Protein AF-A0A2S6HAM7-F1 (afdb_monomer_lite)

Radius of gyration: 13.48 Å; chains: 1; bounding box: 30×24×43 Å

Secondary structure (DSSP, 8-state):
-EEEE---HHHHHHHHHTT-S----GGGSEEEEETTEEEEEEE-TTT--EEEEEEEEETTEEEEEEEETTTTEEEEEEEEEHHHHHHTT-EEEE--

Organism: NCBI:txid384636

Sequence (96 aa):
MSYKLNLNKSKMYALMCAVNTDLPQLHKCDFSHHSFRYWMSYQHPVTGDYIHVTVTPVLGDTIICFRNESEGTDYLIKHFSIQYLMDHGMLREVSA

Foldseek 3Di:
DDKAFADDLVNLVVVVVVFDVQDDPSVQKDWDDDDRKTKIWHQRPPPRFIKIWIWGDDVQWIKIWIARPVVRDTDDIDIDGPVNCVVVVRMDDDDD

Structure (mmCIF, N/CA/C/O backbone):
data_AF-A0A2S6HAM7-F1
#
_entry.id   AF-A0A2S6HAM7-F1
#
loop_
_atom_site.group_PDB
_atom_site.id
_atom_site.type_symbol
_atom_site.label_atom_id
_atom_site.label_alt_id
_atom_site.label_comp_id
_atom_site.label_asym_id
_atom_site.label_entity_id
_atom_site.label_seq_id
_atom_site.pdbx_PDB_ins_code
_atom_site.Cartn_x
_atom_site.Cartn_y
_atom_site.Cartn_z
_atom_site.occupancy
_atom_site.B_iso_or_equiv
_atom_site.auth_seq_id
_atom_site.auth_comp_id
_atom_site.auth_asym_id
_atom_site.auth_atom_id
_atom_site.pdbx_PDB_model_num
ATOM 1 N N . MET A 1 1 ? -14.474 4.791 21.684 1.00 64.50 1 MET A N 1
ATOM 2 C CA . MET A 1 1 ? -13.714 3.648 21.139 1.00 64.50 1 MET A CA 1
ATOM 3 C C . MET A 1 1 ? -12.608 4.194 20.264 1.00 64.50 1 MET A C 1
ATOM 5 O O . MET A 1 1 ? -12.888 5.070 19.454 1.00 64.50 1 MET A O 1
ATOM 9 N N . SER A 1 2 ? -11.379 3.728 20.466 1.00 76.75 2 SER A N 1
ATOM 10 C CA . SER A 1 2 ? -10.216 4.143 19.679 1.00 76.75 2 SER A CA 1
ATOM 11 C C . SER A 1 2 ? -9.826 3.011 18.732 1.00 76.75 2 SER A C 1
ATOM 13 O O . SER A 1 2 ? -9.873 1.842 19.111 1.00 76.75 2 SER A O 1
ATOM 15 N N . TYR A 1 3 ? -9.443 3.347 17.502 1.00 82.62 3 TYR A N 1
ATOM 16 C CA . TYR A 1 3 ? -9.019 2.376 16.493 1.00 82.62 3 TYR A CA 1
ATOM 17 C C . TYR A 1 3 ? -7.569 2.626 16.096 1.00 82.62 3 TYR A C 1
ATOM 19 O O . TYR A 1 3 ? -7.132 3.770 15.979 1.00 82.62 3 TYR A O 1
ATOM 27 N N . LYS A 1 4 ? -6.829 1.544 15.851 1.00 88.06 4 LYS A N 1
ATOM 28 C CA . LYS A 1 4 ? -5.490 1.590 15.264 1.00 88.06 4 LYS A CA 1
ATOM 29 C C . LYS A 1 4 ? -5.494 0.862 13.925 1.00 88.06 4 LYS A C 1
ATOM 31 O O . LYS A 1 4 ? -6.078 -0.216 13.802 1.00 88.06 4 LYS A O 1
ATOM 36 N N . LEU A 1 5 ? -4.807 1.436 12.937 1.00 91.00 5 LEU A N 1
ATOM 37 C CA . LEU A 1 5 ? -4.555 0.764 11.667 1.00 91.00 5 LEU A CA 1
ATOM 38 C C . LEU A 1 5 ? -3.793 -0.543 11.930 1.00 91.00 5 LEU A C 1
ATOM 40 O O . LEU A 1 5 ? -2.833 -0.554 12.703 1.00 91.00 5 LEU A O 1
ATOM 44 N N . ASN A 1 6 ? -4.225 -1.628 11.298 1.00 91.31 6 ASN A N 1
ATOM 45 C CA . ASN A 1 6 ? -3.713 -2.984 11.469 1.00 91.31 6 ASN A CA 1
ATOM 46 C C . ASN A 1 6 ? -3.454 -3.612 10.095 1.00 91.31 6 ASN A C 1
ATOM 48 O O . ASN A 1 6 ? -4.244 -4.430 9.602 1.00 91.31 6 ASN A O 1
ATOM 52 N N . LEU A 1 7 ? -2.350 -3.205 9.466 1.00 94.56 7 LEU A N 1
ATOM 53 C CA . LEU A 1 7 ? -1.941 -3.743 8.174 1.00 94.56 7 LEU A CA 1
ATOM 54 C C . LEU A 1 7 ? -0.862 -4.807 8.345 1.00 94.56 7 LEU A C 1
ATOM 56 O O . LEU A 1 7 ? 0.095 -4.655 9.098 1.00 94.56 7 LEU A O 1
ATOM 60 N N . ASN A 1 8 ? -1.016 -5.877 7.579 1.00 94.81 8 ASN A N 1
ATOM 61 C CA . ASN A 1 8 ? 0.060 -6.791 7.236 1.00 94.81 8 ASN A CA 1
ATOM 62 C C . ASN A 1 8 ? 0.374 -6.626 5.741 1.00 94.81 8 ASN A C 1
ATOM 64 O O . ASN A 1 8 ? -0.305 -5.872 5.037 1.00 94.81 8 ASN A O 1
ATOM 68 N N . LYS A 1 9 ? 1.364 -7.372 5.247 1.00 97.00 9 LYS A N 1
ATOM 69 C CA . LYS A 1 9 ? 1.767 -7.363 3.836 1.00 97.00 9 LYS A CA 1
ATOM 70 C C . LYS A 1 9 ? 0.574 -7.516 2.876 1.00 97.00 9 LYS A C 1
ATOM 72 O O . LYS A 1 9 ? 0.424 -6.709 1.967 1.00 97.00 9 LYS A O 1
ATOM 77 N N . SER A 1 10 ? -0.314 -8.481 3.112 1.00 97.25 10 SER A N 1
ATOM 78 C CA . SER A 1 10 ? -1.474 -8.727 2.243 1.00 97.25 10 SER A CA 1
ATOM 79 C C . SER A 1 10 ? -2.509 -7.598 2.276 1.00 97.25 10 SER A C 1
ATOM 81 O O . SER A 1 10 ? -3.021 -7.213 1.231 1.00 97.25 10 SER A O 1
ATOM 83 N N . LYS A 1 11 ? -2.805 -7.032 3.453 1.00 96.50 11 LYS A N 1
ATOM 84 C CA . LYS A 1 11 ? -3.751 -5.909 3.593 1.00 96.50 11 LYS A CA 1
ATOM 85 C C . LYS A 1 11 ? -3.213 -4.629 2.958 1.00 96.50 11 LYS A C 1
ATOM 87 O O . LYS A 1 11 ? -3.957 -3.936 2.277 1.00 96.50 11 LYS A O 1
ATOM 92 N N . MET A 1 12 ? -1.924 -4.343 3.147 1.00 96.56 12 MET A N 1
ATOM 93 C CA . MET A 1 12 ? -1.244 -3.225 2.487 1.00 96.56 12 MET A CA 1
ATOM 94 C C . MET A 1 12 ? -1.331 -3.362 0.963 1.00 96.56 12 MET A C 1
ATOM 96 O O . MET A 1 12 ? -1.707 -2.421 0.273 1.00 96.56 12 MET A O 1
ATOM 100 N N . TYR A 1 13 ? -1.063 -4.559 0.441 1.00 97.44 13 TYR A N 1
ATOM 101 C CA . TYR A 1 13 ? -1.164 -4.822 -0.991 1.00 97.44 13 TYR A CA 1
ATOM 102 C C . TYR A 1 13 ? -2.599 -4.708 -1.518 1.00 97.44 13 TYR A C 1
ATOM 104 O O . TYR A 1 13 ? -2.805 -4.163 -2.594 1.00 97.44 13 TYR A O 1
ATOM 112 N N . ALA A 1 14 ? -3.606 -5.132 -0.748 1.00 96.44 14 ALA A N 1
ATOM 113 C CA . ALA A 1 14 ? -5.007 -4.936 -1.119 1.00 96.44 14 ALA A CA 1
ATOM 114 C C . ALA A 1 14 ? -5.377 -3.444 -1.250 1.00 96.44 14 ALA A C 1
ATOM 116 O O . ALA A 1 14 ? -6.089 -3.077 -2.183 1.00 96.44 14 ALA A O 1
ATOM 117 N N . LEU A 1 15 ? -4.858 -2.575 -0.370 1.00 96.12 15 LEU A N 1
ATOM 118 C CA . LEU A 1 15 ? -5.018 -1.120 -0.510 1.00 96.12 15 LEU A CA 1
ATOM 119 C C . LEU A 1 15 ? -4.356 -0.601 -1.785 1.00 96.12 15 LEU A C 1
ATOM 121 O O . LEU A 1 15 ? -4.935 0.226 -2.482 1.00 96.12 15 LEU A O 1
ATOM 125 N N . MET A 1 16 ? -3.165 -1.102 -2.108 1.00 97.00 16 MET A N 1
ATOM 126 C CA . MET A 1 16 ? -2.479 -0.740 -3.345 1.00 97.00 16 MET A CA 1
ATOM 127 C C . MET A 1 16 ? -3.290 -1.167 -4.576 1.00 97.00 16 MET A C 1
ATOM 129 O O . MET A 1 16 ? -3.507 -0.342 -5.458 1.00 97.00 16 MET A O 1
ATOM 133 N N . CYS A 1 17 ? -3.794 -2.406 -4.616 1.00 96.31 17 CYS A N 1
ATOM 134 C CA . CYS A 1 17 ? -4.608 -2.920 -5.724 1.00 96.31 17 CYS A CA 1
ATOM 135 C C . CYS A 1 17 ? -5.908 -2.137 -5.930 1.00 96.31 17 CYS A C 1
ATOM 137 O O . CYS A 1 17 ? -6.379 -2.017 -7.057 1.00 96.31 17 CYS A O 1
ATOM 139 N N . ALA A 1 18 ? -6.493 -1.597 -4.858 1.00 95.50 18 ALA A N 1
ATOM 140 C CA . ALA A 1 18 ? -7.710 -0.797 -4.950 1.00 95.50 18 ALA A CA 1
ATOM 141 C C . ALA A 1 18 ? -7.498 0.549 -5.674 1.00 95.50 18 ALA A C 1
ATOM 143 O O . ALA A 1 18 ? -8.474 1.176 -6.081 1.00 95.50 18 ALA A O 1
ATOM 144 N N . VAL A 1 19 ? -6.248 1.003 -5.835 1.00 95.94 19 VAL A N 1
ATOM 145 C CA . VAL A 1 19 ? -5.926 2.307 -6.445 1.00 95.94 19 VAL A CA 1
ATOM 146 C C . VAL A 1 19 ? -4.957 2.230 -7.621 1.00 95.94 19 VAL A C 1
ATOM 148 O O . VAL A 1 19 ? -4.844 3.204 -8.362 1.00 95.94 19 VAL A O 1
ATOM 151 N N . ASN A 1 20 ? -4.259 1.109 -7.797 1.00 93.12 20 ASN A N 1
ATOM 152 C CA . ASN A 1 20 ? -3.288 0.896 -8.859 1.00 93.12 20 ASN A CA 1
ATOM 153 C C . ASN A 1 20 ? -3.378 -0.551 -9.375 1.00 93.12 20 ASN A C 1
ATOM 155 O O . ASN A 1 20 ? -3.269 -1.502 -8.600 1.00 93.12 20 ASN A O 1
ATOM 159 N N . THR A 1 21 ? -3.571 -0.712 -10.685 1.00 89.81 21 THR A N 1
ATOM 160 C CA . THR A 1 21 ? -3.639 -2.017 -11.362 1.00 89.81 21 THR A CA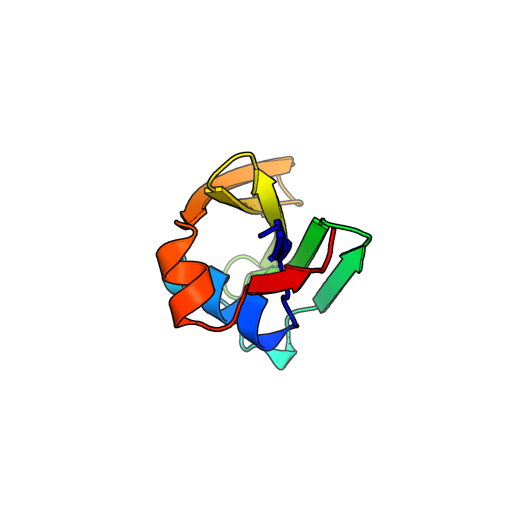 1
ATOM 161 C C . THR A 1 21 ? -2.267 -2.562 -11.754 1.00 89.81 21 THR A C 1
ATOM 163 O O . THR A 1 21 ? -2.127 -3.766 -11.959 1.00 89.81 21 THR A O 1
ATOM 166 N N . ASP A 1 22 ? -1.249 -1.705 -11.807 1.00 91.38 22 ASP A N 1
ATOM 167 C CA . ASP A 1 22 ? 0.065 -2.000 -12.380 1.00 91.38 22 ASP A CA 1
ATOM 168 C C . ASP A 1 22 ? 1.068 -2.355 -11.276 1.00 91.38 22 ASP A C 1
ATOM 170 O O . ASP A 1 22 ? 2.121 -1.742 -11.099 1.00 91.38 22 ASP A O 1
ATOM 174 N N . LEU A 1 23 ? 0.709 -3.361 -10.477 1.00 94.88 23 LEU A N 1
ATOM 175 C CA . LEU A 1 23 ? 1.508 -3.819 -9.344 1.00 94.88 23 LEU A CA 1
ATOM 176 C C . LEU A 1 23 ? 2.198 -5.149 -9.660 1.00 94.88 23 LEU A C 1
ATOM 178 O O . LEU A 1 23 ? 1.602 -6.030 -10.285 1.00 94.88 23 LEU A O 1
ATOM 182 N N . PRO A 1 24 ? 3.439 -5.366 -9.190 1.00 96.38 24 PRO A N 1
ATOM 183 C CA . PRO A 1 24 ? 4.059 -6.679 -9.276 1.00 96.38 24 PRO A CA 1
ATOM 184 C C . PRO A 1 24 ? 3.357 -7.660 -8.334 1.00 96.38 24 PRO A C 1
ATOM 186 O O . PRO A 1 24 ? 2.607 -7.273 -7.440 1.00 96.38 24 PRO A O 1
ATOM 189 N N . GLN A 1 25 ? 3.637 -8.952 -8.493 1.00 96.12 25 GLN A N 1
ATOM 190 C CA . GLN A 1 25 ? 3.121 -9.987 -7.595 1.00 96.12 25 GLN A CA 1
ATOM 191 C C . GLN A 1 25 ? 3.555 -9.735 -6.140 1.00 96.12 25 GLN A C 1
ATOM 193 O O . GLN A 1 25 ? 4.714 -9.413 -5.891 1.00 96.12 25 GLN A O 1
ATOM 198 N N . LEU A 1 26 ? 2.655 -9.977 -5.178 1.00 97.19 26 LEU A N 1
ATOM 199 C CA . LEU A 1 26 ? 2.841 -9.702 -3.742 1.00 97.19 26 LEU A CA 1
ATOM 200 C C . LEU A 1 26 ? 4.190 -10.156 -3.161 1.00 97.19 26 LEU A C 1
ATOM 202 O O . LEU A 1 26 ? 4.764 -9.487 -2.301 1.00 97.19 26 LEU A O 1
ATOM 206 N N . HIS A 1 27 ? 4.699 -11.317 -3.582 1.00 96.69 27 HIS A N 1
ATOM 207 C CA . HIS A 1 27 ? 5.953 -11.849 -3.046 1.00 96.69 27 HIS A CA 1
ATOM 208 C C . HIS A 1 27 ? 7.173 -10.993 -3.421 1.00 96.69 27 HIS A C 1
ATOM 210 O O . HIS A 1 27 ? 8.153 -11.030 -2.687 1.00 96.69 27 HIS A O 1
ATOM 216 N N . LYS A 1 28 ? 7.088 -10.201 -4.500 1.00 97.06 28 LYS A N 1
ATOM 217 C CA . LYS A 1 28 ? 8.123 -9.262 -4.962 1.00 97.06 28 LYS A CA 1
ATOM 218 C C . LYS A 1 28 ? 8.072 -7.899 -4.265 1.00 97.06 28 LYS A C 1
ATOM 220 O O . LYS A 1 28 ? 8.855 -7.020 -4.601 1.00 97.06 28 LYS A O 1
ATOM 225 N N . CYS A 1 29 ? 7.120 -7.698 -3.360 1.00 97.69 29 CYS A N 1
ATOM 226 C CA . CYS A 1 29 ? 6.998 -6.462 -2.600 1.00 97.69 29 CYS A CA 1
ATOM 227 C C . CYS A 1 29 ? 7.626 -6.626 -1.216 1.00 97.69 29 CYS A C 1
ATOM 229 O O . CYS A 1 29 ? 7.390 -7.634 -0.549 1.00 97.69 29 CYS A O 1
ATOM 231 N N . ASP A 1 30 ? 8.321 -5.609 -0.731 1.00 97.75 30 ASP A N 1
ATOM 232 C CA . ASP A 1 30 ? 8.925 -5.594 0.597 1.00 97.75 30 ASP A CA 1
ATOM 233 C C . ASP A 1 30 ? 8.065 -4.774 1.548 1.00 97.75 30 ASP A C 1
ATOM 235 O O . ASP A 1 30 ? 7.897 -3.571 1.381 1.00 97.75 30 ASP A O 1
ATOM 239 N N . PHE A 1 31 ? 7.477 -5.443 2.540 1.00 97.81 31 PHE A N 1
ATOM 240 C CA . PHE A 1 31 ? 6.595 -4.820 3.524 1.00 97.81 31 PHE A CA 1
ATOM 241 C C . PHE A 1 31 ? 7.349 -4.517 4.812 1.00 97.81 31 PHE A C 1
ATOM 243 O O . PHE A 1 31 ? 8.096 -5.354 5.320 1.00 97.81 31 PHE A O 1
ATOM 250 N N . SER A 1 32 ? 7.095 -3.348 5.387 1.00 96.50 32 SER A N 1
ATOM 251 C CA . SER A 1 32 ? 7.610 -2.961 6.695 1.00 96.50 32 SER A CA 1
ATOM 252 C C . SER A 1 32 ? 6.676 -1.960 7.368 1.00 96.50 32 SER A C 1
ATOM 254 O O . SER A 1 32 ? 5.810 -1.349 6.741 1.00 96.50 32 SER A O 1
ATOM 256 N N . HIS A 1 33 ? 6.799 -1.836 8.684 1.00 94.06 33 HIS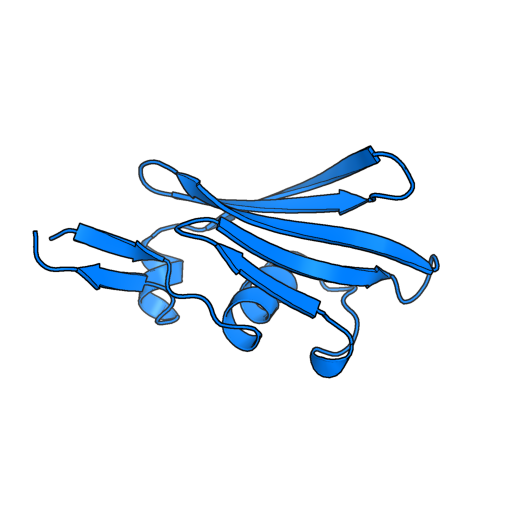 A N 1
ATOM 257 C CA . HIS A 1 33 ? 5.993 -0.903 9.460 1.00 94.06 33 HIS A CA 1
ATOM 258 C C . HIS A 1 33 ? 6.749 -0.461 10.708 1.00 94.06 33 HIS A C 1
ATOM 260 O O . HIS A 1 33 ? 7.553 -1.213 11.259 1.00 94.06 33 HIS A O 1
ATOM 266 N N . HIS A 1 34 ? 6.461 0.753 11.170 1.00 88.69 34 HIS A N 1
ATOM 267 C CA . HIS A 1 34 ? 6.968 1.270 12.434 1.00 88.69 34 HIS A CA 1
ATOM 268 C C . HIS A 1 34 ? 5.937 2.194 13.087 1.00 88.69 34 HIS A C 1
ATOM 270 O O . HIS A 1 34 ? 5.471 3.170 12.493 1.00 88.69 34 HIS A O 1
ATOM 276 N N . SER A 1 35 ? 5.589 1.885 14.338 1.00 84.31 35 SER A N 1
ATOM 277 C CA . SER A 1 35 ? 4.579 2.570 15.158 1.00 84.31 35 SER A CA 1
ATOM 278 C C . SER A 1 35 ? 3.184 2.651 14.519 1.00 84.31 35 SER A C 1
ATOM 280 O O . SER A 1 35 ? 2.318 1.825 14.820 1.00 84.31 35 SER A O 1
ATOM 282 N N . PHE A 1 36 ? 2.962 3.661 13.676 1.00 81.06 36 PHE A N 1
ATOM 283 C CA . PHE A 1 36 ? 1.690 3.978 13.014 1.00 81.06 36 PHE A CA 1
ATOM 284 C C . PHE A 1 36 ? 1.848 4.182 11.504 1.00 81.06 36 PHE A C 1
ATOM 286 O O . PHE A 1 36 ? 0.873 4.499 10.831 1.00 81.06 36 PHE A O 1
ATOM 293 N N . ARG A 1 37 ? 3.065 4.027 10.974 1.00 88.25 37 ARG A N 1
ATOM 294 C CA . ARG A 1 37 ? 3.363 4.161 9.550 1.00 88.25 37 ARG A CA 1
ATOM 295 C C . ARG A 1 37 ? 3.633 2.789 8.968 1.00 88.25 37 ARG A C 1
ATOM 297 O O . ARG A 1 37 ? 4.378 1.998 9.548 1.00 88.25 37 ARG A O 1
ATOM 304 N N . TYR A 1 38 ? 3.031 2.546 7.819 1.00 95.88 38 TYR A N 1
ATOM 305 C CA . TYR A 1 38 ? 3.183 1.322 7.055 1.00 95.88 38 TYR A CA 1
ATOM 306 C C . TYR A 1 38 ? 3.781 1.684 5.715 1.00 95.88 38 TYR A C 1
ATOM 308 O O . TYR A 1 38 ? 3.429 2.719 5.149 1.00 95.88 38 TYR A O 1
ATOM 316 N N . TRP A 1 39 ? 4.668 0.844 5.208 1.00 96.62 39 TRP A N 1
ATOM 317 C CA . TRP A 1 39 ? 5.180 1.031 3.868 1.00 96.62 39 TRP A CA 1
ATOM 318 C C . T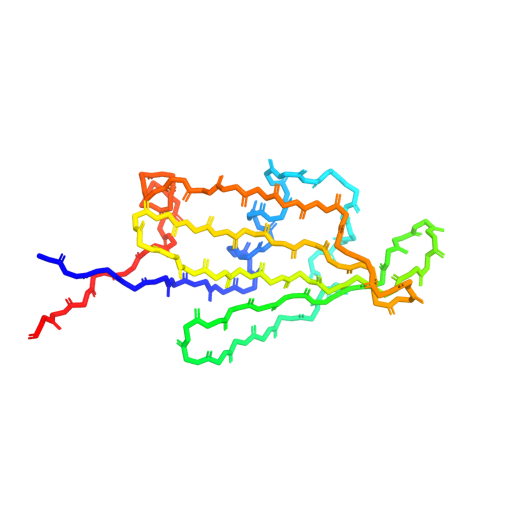RP A 1 39 ? 5.416 -0.287 3.154 1.00 96.62 39 TRP A C 1
ATOM 320 O O . TRP A 1 39 ? 5.595 -1.350 3.755 1.00 96.62 39 TRP A O 1
ATOM 330 N N . MET A 1 40 ? 5.370 -0.192 1.836 1.00 98.06 40 MET A N 1
ATOM 331 C CA . MET A 1 40 ? 5.662 -1.272 0.925 1.00 98.06 40 MET A CA 1
ATOM 332 C C . MET A 1 40 ? 6.509 -0.729 -0.211 1.00 98.06 40 MET A C 1
ATOM 334 O O . MET A 1 40 ? 6.144 0.269 -0.823 1.00 98.06 40 MET A O 1
ATOM 338 N N . SER A 1 41 ? 7.617 -1.394 -0.497 1.00 97.75 41 SER A N 1
ATOM 339 C CA . SER A 1 41 ? 8.476 -1.049 -1.622 1.00 97.75 41 SER A CA 1
ATOM 340 C C . SER A 1 41 ? 8.454 -2.144 -2.676 1.00 97.75 41 SER A C 1
ATOM 342 O O . SER A 1 41 ? 8.253 -3.316 -2.352 1.00 97.75 41 SER A O 1
ATOM 344 N N . TYR A 1 42 ? 8.656 -1.780 -3.936 1.00 97.62 42 TYR A N 1
ATOM 345 C CA . TYR A 1 42 ? 8.807 -2.741 -5.024 1.00 97.62 42 TYR A CA 1
ATOM 346 C C . TYR A 1 42 ? 9.499 -2.109 -6.232 1.00 97.62 42 TYR A C 1
ATOM 348 O O . TYR A 1 42 ? 9.531 -0.890 -6.378 1.00 97.62 42 TYR A O 1
ATOM 356 N N . GLN A 1 43 ? 10.015 -2.952 -7.126 1.00 97.00 43 GLN A N 1
ATOM 357 C CA . GLN A 1 43 ? 10.483 -2.518 -8.438 1.00 97.00 43 GLN A CA 1
ATOM 358 C C . GLN A 1 43 ? 9.331 -2.581 -9.451 1.00 97.00 43 GLN A C 1
ATOM 360 O O . GLN A 1 43 ? 8.691 -3.629 -9.598 1.00 97.00 43 GLN A O 1
ATOM 365 N N . HIS A 1 44 ? 9.040 -1.468 -10.124 1.00 94.00 44 HIS A N 1
ATOM 366 C CA . HIS A 1 44 ? 7.963 -1.369 -11.100 1.00 94.00 44 HIS A CA 1
ATOM 367 C C . HIS A 1 44 ? 8.228 -2.325 -12.279 1.00 94.00 44 HIS A C 1
ATOM 369 O O . HIS A 1 44 ? 9.322 -2.305 -12.848 1.00 94.00 44 HIS A O 1
ATOM 375 N N . PRO A 1 45 ? 7.262 -3.183 -12.662 1.00 90.88 45 PRO A N 1
ATOM 376 C CA . PRO A 1 45 ? 7.524 -4.310 -13.560 1.00 90.88 45 PRO A CA 1
ATOM 377 C C . PRO A 1 45 ? 7.868 -3.906 -14.999 1.00 90.88 45 PRO A C 1
ATOM 379 O O . PRO A 1 45 ? 8.470 -4.706 -15.710 1.00 90.88 45 PRO A O 1
ATOM 382 N N . VAL A 1 46 ? 7.480 -2.700 -15.429 1.00 91.38 46 VAL A N 1
ATOM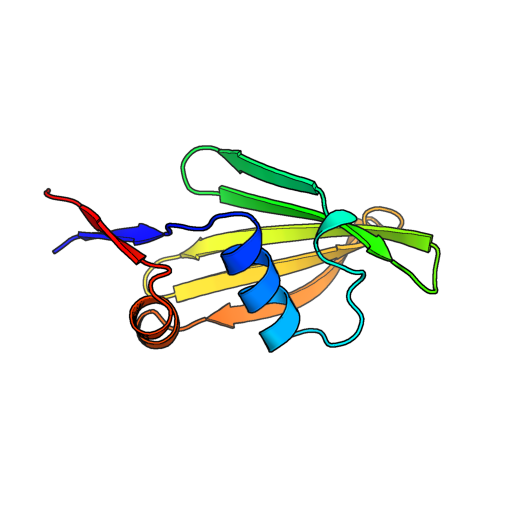 383 C CA . VAL A 1 46 ? 7.702 -2.209 -16.801 1.00 91.38 46 VAL A CA 1
ATOM 384 C C . VAL A 1 46 ? 8.881 -1.246 -16.869 1.00 91.38 46 VAL A C 1
ATOM 386 O O . VAL A 1 46 ? 9.767 -1.412 -17.698 1.00 91.38 46 VAL A O 1
ATOM 389 N N . THR A 1 47 ? 8.886 -0.234 -16.004 1.00 92.88 47 THR A N 1
ATOM 390 C CA . THR A 1 47 ? 9.897 0.836 -16.043 1.00 92.88 47 THR A CA 1
ATOM 391 C C . THR A 1 47 ? 11.167 0.470 -15.283 1.00 92.88 47 THR A C 1
ATOM 393 O O . THR A 1 47 ? 12.221 1.038 -15.540 1.00 92.88 47 THR A O 1
ATOM 396 N N . GLY A 1 48 ? 11.093 -0.495 -14.360 1.00 93.50 48 GLY A N 1
ATOM 397 C CA . GLY A 1 48 ? 12.206 -0.855 -13.488 1.00 93.50 48 GLY A CA 1
ATOM 398 C C . GLY A 1 48 ? 12.448 0.134 -12.344 1.00 93.50 48 GLY A C 1
ATOM 399 O O . GLY A 1 48 ? 13.388 -0.084 -11.579 1.00 93.50 48 GLY A O 1
ATOM 400 N N . ASP A 1 49 ? 11.614 1.169 -12.203 1.00 95.12 49 ASP A N 1
ATOM 401 C CA . ASP A 1 49 ? 11.726 2.177 -11.146 1.00 95.12 49 ASP A CA 1
ATOM 402 C C . ASP A 1 49 ? 11.500 1.598 -9.759 1.00 95.12 49 ASP A C 1
ATOM 404 O O . ASP A 1 49 ? 10.708 0.671 -9.572 1.00 95.12 49 ASP A O 1
ATOM 408 N N . TYR A 1 50 ? 12.160 2.181 -8.762 1.00 96.44 50 TYR A N 1
ATOM 409 C CA . TYR A 1 50 ? 11.915 1.819 -7.377 1.00 96.44 50 TYR A CA 1
ATOM 410 C C . TYR A 1 50 ? 10.757 2.646 -6.819 1.00 96.44 50 TYR A C 1
ATOM 412 O O . TYR A 1 50 ? 10.841 3.868 -6.697 1.00 96.44 50 TYR A O 1
ATOM 420 N N . ILE A 1 51 ? 9.665 1.964 -6.482 1.00 97.56 51 ILE A N 1
ATOM 421 C CA . ILE A 1 51 ? 8.458 2.587 -5.952 1.00 97.56 51 ILE A CA 1
ATOM 422 C C . ILE A 1 51 ? 8.384 2.347 -4.454 1.00 97.56 51 ILE A C 1
ATOM 424 O O . ILE A 1 51 ? 8.452 1.206 -3.988 1.00 97.56 51 ILE A O 1
ATOM 428 N N . HIS A 1 52 ? 8.180 3.426 -3.707 1.00 97.62 52 HIS A N 1
ATOM 429 C CA . HIS A 1 52 ? 7.922 3.392 -2.280 1.00 97.62 52 HIS A CA 1
ATOM 430 C C . HIS A 1 52 ? 6.487 3.830 -2.000 1.00 97.62 52 HIS A C 1
ATOM 432 O O . HIS A 1 52 ? 6.059 4.919 -2.378 1.00 97.62 52 HIS A O 1
ATOM 438 N N . VAL A 1 53 ? 5.722 2.970 -1.336 1.00 97.94 53 VAL A N 1
ATOM 439 C CA . VAL A 1 53 ? 4.328 3.229 -0.984 1.00 97.94 53 VAL A CA 1
ATOM 440 C C . VAL A 1 53 ? 4.215 3.379 0.513 1.00 97.94 53 VAL A C 1
ATOM 442 O O . VAL A 1 53 ? 4.614 2.483 1.250 1.00 97.94 53 VAL A O 1
ATOM 445 N N . THR A 1 54 ? 3.614 4.467 0.974 1.00 97.06 54 THR A N 1
ATOM 446 C CA . THR A 1 54 ? 3.352 4.703 2.394 1.00 97.06 54 THR A CA 1
ATOM 447 C C . THR A 1 54 ? 1.856 4.732 2.662 1.00 97.06 54 THR A C 1
ATOM 449 O O . THR A 1 54 ? 1.078 5.234 1.855 1.00 97.06 54 THR A O 1
ATOM 452 N N . VAL A 1 55 ? 1.449 4.191 3.808 1.00 96.06 55 VAL A N 1
ATOM 453 C CA . VAL A 1 55 ? 0.099 4.339 4.347 1.00 96.06 55 VAL A CA 1
ATOM 454 C C . VAL A 1 55 ? 0.187 4.975 5.726 1.00 96.06 55 VAL A C 1
ATOM 456 O O . VAL A 1 55 ? 0.834 4.444 6.637 1.00 96.06 55 VAL A O 1
ATOM 459 N N . THR A 1 56 ? -0.473 6.125 5.866 1.00 91.81 56 THR A N 1
ATOM 460 C CA . THR A 1 56 ? -0.471 6.928 7.089 1.00 91.81 56 THR A CA 1
ATOM 461 C C . THR A 1 56 ? -1.907 7.223 7.525 1.00 91.81 56 THR A C 1
ATOM 463 O O . THR A 1 56 ? -2.668 7.809 6.750 1.00 91.81 56 THR A O 1
ATOM 466 N N . PRO A 1 57 ? -2.298 6.850 8.756 1.00 87.50 57 PRO A N 1
ATOM 467 C CA . PRO A 1 57 ? -3.572 7.272 9.314 1.00 87.50 57 PRO A CA 1
ATOM 468 C C . PRO A 1 57 ? -3.530 8.775 9.617 1.00 87.50 57 PRO A C 1
ATOM 470 O O . PRO A 1 57 ? 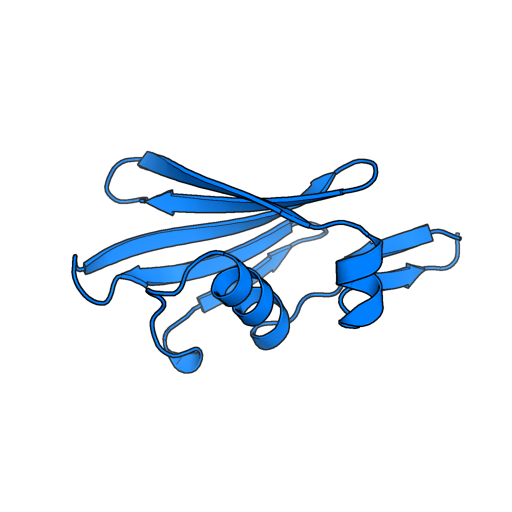-2.572 9.273 10.212 1.00 87.50 57 PRO A O 1
ATOM 473 N N . VAL A 1 58 ? -4.583 9.488 9.233 1.00 84.25 58 VAL A N 1
ATOM 474 C CA . VAL A 1 58 ? -4.829 10.894 9.579 1.00 84.25 58 VAL A CA 1
ATOM 475 C C . VAL A 1 58 ? -6.163 11.000 10.325 1.00 84.25 58 VAL A C 1
ATOM 477 O O . VAL A 1 58 ? -6.894 10.019 10.454 1.00 84.25 58 VAL A O 1
ATOM 480 N N . LEU A 1 59 ? -6.485 12.166 10.889 1.00 76.94 59 LEU A N 1
ATOM 481 C CA . LEU A 1 59 ? -7.724 12.345 11.655 1.00 76.94 59 LEU A CA 1
ATOM 482 C C . LEU A 1 59 ? -8.954 12.059 10.775 1.00 76.94 59 LEU A C 1
ATOM 484 O O . LEU A 1 59 ? -9.306 12.868 9.923 1.00 76.94 59 LEU A O 1
ATOM 488 N N . GLY A 1 60 ? -9.601 10.911 10.998 1.00 76.69 60 GLY A N 1
ATOM 489 C CA . GLY A 1 60 ? -10.819 10.504 10.288 1.00 76.69 60 GLY A CA 1
ATOM 490 C C . GLY A 1 60 ? -10.607 9.756 8.965 1.00 76.69 60 GLY A C 1
ATOM 491 O O . GLY A 1 60 ? -11.595 9.363 8.349 1.00 76.69 60 GLY A O 1
ATOM 492 N N . ASP A 1 61 ? -9.364 9.540 8.527 1.00 85.56 61 ASP A N 1
ATOM 493 C CA . ASP A 1 61 ? -9.063 9.006 7.191 1.00 85.56 61 ASP A CA 1
ATOM 494 C C . ASP A 1 61 ? -7.709 8.272 7.170 1.00 85.56 61 ASP A C 1
ATOM 496 O O . ASP A 1 61 ? -6.940 8.293 8.133 1.00 85.56 61 ASP A O 1
ATOM 500 N N . THR A 1 62 ? -7.392 7.583 6.082 1.00 92.00 62 THR A N 1
ATOM 501 C CA . THR A 1 62 ? -6.085 6.961 5.857 1.00 92.00 62 THR A CA 1
ATOM 502 C C . THR A 1 62 ? -5.602 7.269 4.455 1.00 92.00 62 THR A C 1
ATOM 504 O O . THR A 1 62 ? -6.276 6.975 3.473 1.00 92.00 62 THR A O 1
ATOM 507 N N . ILE A 1 63 ? -4.403 7.835 4.368 1.00 94.56 63 ILE A N 1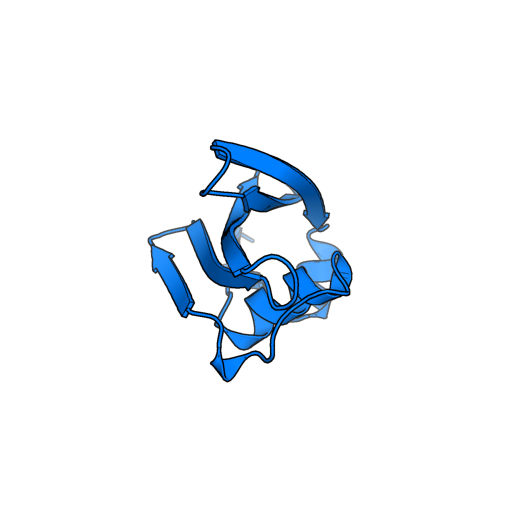
ATOM 508 C CA . ILE A 1 63 ? -3.799 8.240 3.103 1.00 94.56 63 ILE A CA 1
ATOM 509 C C . ILE A 1 63 ? -2.842 7.147 2.648 1.00 94.56 63 ILE A C 1
ATOM 511 O O . ILE A 1 63 ? -1.993 6.711 3.429 1.00 94.56 63 ILE A O 1
ATOM 515 N N . ILE A 1 64 ? -2.959 6.742 1.385 1.00 96.81 64 ILE A N 1
ATOM 516 C CA . ILE A 1 64 ? -1.941 5.980 0.663 1.00 96.81 64 ILE A CA 1
ATOM 517 C C . ILE A 1 64 ? -1.215 6.918 -0.304 1.00 96.81 64 ILE A C 1
ATOM 519 O O . ILE A 1 64 ? -1.856 7.685 -1.023 1.00 96.81 64 ILE A O 1
ATOM 523 N N . CYS A 1 65 ? 0.113 6.866 -0.322 1.00 97.25 65 CYS A N 1
ATOM 524 C CA . CYS A 1 65 ? 0.949 7.655 -1.224 1.00 97.25 65 CYS A CA 1
ATOM 525 C C . CYS A 1 65 ? 1.965 6.747 -1.915 1.00 97.25 65 CYS A C 1
ATOM 527 O O . CYS A 1 65 ? 2.680 6.014 -1.233 1.00 97.25 65 CYS A O 1
ATOM 529 N N . PHE A 1 66 ? 2.024 6.806 -3.245 1.00 97.56 66 PHE A N 1
ATOM 530 C CA . PHE A 1 66 ? 3.042 6.166 -4.068 1.00 97.56 66 PHE A CA 1
ATOM 531 C C . PHE A 1 66 ? 4.058 7.210 -4.518 1.00 97.56 66 PHE A C 1
ATOM 533 O O . PHE A 1 66 ? 3.701 8.205 -5.158 1.00 97.56 66 PHE A O 1
ATOM 540 N N . ARG A 1 67 ? 5.323 6.930 -4.226 1.00 97.38 67 ARG A N 1
ATOM 541 C CA . ARG A 1 67 ? 6.481 7.720 -4.618 1.00 97.38 67 ARG A CA 1
ATOM 542 C C . ARG A 1 67 ? 7.359 6.924 -5.570 1.00 97.38 67 ARG A C 1
ATOM 544 O O . ARG A 1 67 ? 7.689 5.775 -5.282 1.00 97.38 67 ARG A O 1
ATOM 551 N N . ASN A 1 68 ? 7.761 7.547 -6.671 1.00 96.12 68 ASN A N 1
ATOM 552 C CA . ASN A 1 68 ? 8.882 7.084 -7.473 1.00 96.12 68 ASN A CA 1
ATOM 553 C C . ASN A 1 68 ? 10.167 7.606 -6.821 1.00 96.12 68 ASN A C 1
ATOM 555 O O . ASN A 1 68 ? 10.445 8.803 -6.852 1.00 96.12 68 ASN A O 1
ATOM 559 N N . GLU A 1 69 ? 10.937 6.722 -6.194 1.00 94.38 69 GLU A N 1
ATOM 560 C CA . GLU A 1 69 ? 12.191 7.092 -5.528 1.00 94.38 69 GLU A CA 1
ATOM 561 C C . GLU A 1 69 ? 13.302 7.416 -6.534 1.00 94.38 69 GLU A C 1
ATOM 563 O O . GLU A 1 69 ? 14.202 8.185 -6.204 1.00 94.38 69 GLU A O 1
ATOM 568 N N . SER A 1 70 ? 13.234 6.892 -7.766 1.00 89.31 70 SER A N 1
ATOM 569 C CA . SER A 1 70 ? 14.178 7.253 -8.834 1.00 89.31 70 SER A CA 1
ATOM 570 C C . SER A 1 70 ? 14.080 8.742 -9.186 1.00 89.31 70 SER A C 1
ATOM 572 O O . SER A 1 70 ? 15.085 9.384 -9.485 1.00 89.31 70 SER A O 1
ATOM 574 N N . GLU A 1 71 ? 12.863 9.289 -9.150 1.00 90.69 71 GLU A N 1
ATOM 575 C CA . GLU A 1 71 ? 12.559 10.678 -9.516 1.00 90.69 71 GLU A CA 1
ATOM 576 C C . GLU A 1 71 ? 12.376 11.598 -8.298 1.00 90.69 71 GLU A C 1
ATOM 578 O O . GLU A 1 71 ? 12.405 12.821 -8.428 1.00 90.69 71 GLU A O 1
ATOM 583 N N . GLY A 1 72 ? 12.176 11.024 -7.108 1.00 91.56 72 GLY A N 1
ATOM 584 C CA . GLY A 1 72 ? 11.842 11.753 -5.884 1.00 91.56 72 GLY A CA 1
ATOM 585 C C . GLY A 1 72 ? 10.433 12.356 -5.886 1.00 91.56 72 GLY A C 1
ATOM 586 O O . GLY A 1 72 ? 10.183 13.322 -5.162 1.00 91.56 72 GLY A O 1
ATOM 587 N N . THR A 1 73 ? 9.517 11.821 -6.698 1.00 92.50 73 THR A N 1
ATOM 588 C CA . THR A 1 73 ? 8.192 12.401 -6.964 1.00 92.50 73 THR A CA 1
ATOM 589 C C . THR A 1 73 ? 7.061 11.510 -6.455 1.00 92.50 73 THR A C 1
ATOM 591 O O . THR A 1 73 ? 7.036 10.297 -6.667 1.00 92.50 73 THR A O 1
ATOM 594 N N . ASP A 1 74 ? 6.080 12.127 -5.794 1.00 94.94 74 ASP A N 1
ATOM 595 C CA . ASP A 1 74 ? 4.821 11.469 -5.440 1.00 94.94 74 ASP A CA 1
ATOM 596 C C . ASP A 1 74 ? 3.894 11.528 -6.661 1.00 94.94 74 ASP A C 1
ATOM 598 O O . ASP A 1 74 ? 3.629 12.614 -7.179 1.00 94.94 74 ASP A O 1
ATOM 602 N N . TYR A 1 75 ? 3.393 10.382 -7.126 1.00 92.69 75 TYR A N 1
ATOM 603 C CA . TYR A 1 75 ? 2.611 10.314 -8.372 1.00 92.69 75 TYR A CA 1
ATOM 604 C C . TYR A 1 75 ? 1.180 9.800 -8.182 1.00 92.69 75 TYR A C 1
ATOM 606 O O . TYR A 1 75 ? 0.330 10.002 -9.050 1.00 92.69 75 TYR A O 1
ATOM 614 N N . LEU A 1 76 ? 0.876 9.159 -7.050 1.00 95.75 76 LEU A N 1
ATOM 615 C CA . LEU A 1 76 ? -0.479 8.712 -6.735 1.00 95.75 76 LEU A CA 1
ATOM 616 C C . LEU A 1 76 ? -0.763 8.844 -5.241 1.00 95.75 76 LEU A C 1
ATOM 618 O O . LEU A 1 76 ? -0.146 8.172 -4.420 1.00 95.75 76 LEU A O 1
ATOM 622 N N . ILE A 1 77 ? -1.752 9.673 -4.906 1.00 96.25 77 ILE A N 1
ATOM 623 C CA . ILE A 1 77 ? -2.226 9.882 -3.536 1.00 96.25 77 ILE A CA 1
ATOM 624 C C . ILE A 1 77 ? -3.729 9.615 -3.498 1.00 96.25 77 ILE A C 1
ATOM 626 O O . ILE A 1 77 ? -4.487 10.171 -4.299 1.00 96.25 77 ILE A O 1
ATOM 630 N N . LYS A 1 78 ? -4.165 8.739 -2.589 1.00 96.88 78 LYS A N 1
ATOM 631 C CA . LYS A 1 78 ? -5.576 8.374 -2.403 1.00 96.88 78 LYS A CA 1
ATOM 632 C C . LYS A 1 78 ? -5.923 8.241 -0.926 1.00 96.88 78 LYS A C 1
ATOM 634 O O . LYS A 1 78 ? -5.052 8.079 -0.077 1.00 96.88 78 LYS A O 1
ATOM 639 N N . HIS A 1 79 ? -7.217 8.314 -0.658 1.00 95.12 79 HIS A N 1
ATOM 640 C CA . HIS A 1 79 ? -7.801 8.318 0.674 1.00 95.12 79 HIS A CA 1
ATOM 641 C C . HIS A 1 79 ? -8.700 7.094 0.849 1.00 95.12 79 HIS A C 1
ATOM 643 O O . HIS A 1 79 ? -9.396 6.698 -0.089 1.00 95.12 79 HIS A O 1
ATOM 649 N N . PHE A 1 80 ? -8.689 6.511 2.044 1.00 94.00 80 PHE A N 1
ATOM 650 C CA . PHE A 1 80 ? -9.517 5.375 2.420 1.00 94.00 80 PHE A CA 1
ATOM 651 C C . PHE A 1 80 ? -10.326 5.703 3.665 1.00 94.00 80 PHE A C 1
ATOM 653 O O . PHE A 1 80 ? -9.783 5.858 4.761 1.00 94.00 80 PHE A O 1
ATOM 660 N N . SER A 1 81 ? -11.649 5.706 3.494 1.00 91.00 81 SER A N 1
ATOM 661 C CA . SER A 1 81 ? -12.573 5.939 4.596 1.00 91.00 81 SER A CA 1
ATOM 662 C C . SER A 1 81 ? -12.393 4.901 5.704 1.00 91.00 81 SER A C 1
ATOM 664 O O . SER A 1 81 ? -12.105 3.727 5.459 1.00 91.00 81 SER A O 1
ATOM 666 N N . ILE A 1 82 ? -12.645 5.324 6.944 1.00 88.25 82 ILE A N 1
ATOM 667 C CA . ILE A 1 82 ? -12.659 4.428 8.107 1.00 88.25 82 ILE A CA 1
ATOM 668 C C . ILE A 1 82 ? -13.587 3.232 7.869 1.00 88.25 82 ILE A C 1
ATOM 670 O O . ILE A 1 82 ? -13.209 2.111 8.199 1.00 88.25 82 ILE A O 1
ATOM 674 N N . GLN A 1 83 ? -14.753 3.446 7.246 1.00 89.69 83 GLN A N 1
ATOM 675 C CA . GLN A 1 83 ? -15.705 2.373 6.954 1.00 89.69 83 GLN A CA 1
ATOM 676 C C . GLN A 1 83 ? -15.091 1.300 6.050 1.00 89.69 83 GLN A C 1
ATOM 678 O O . GLN A 1 83 ? -15.141 0.123 6.389 1.00 89.69 83 GLN A O 1
ATOM 683 N N . TYR A 1 84 ? -14.422 1.699 4.962 1.00 91.88 84 TYR A N 1
ATOM 684 C CA . TYR A 1 84 ? -13.736 0.750 4.085 1.00 91.88 84 TYR A CA 1
ATOM 685 C C . TYR A 1 84 ? -12.705 -0.076 4.864 1.00 91.88 84 TYR A C 1
ATOM 687 O O . TYR A 1 84 ? -12.633 -1.296 4.724 1.00 91.88 84 TYR A O 1
ATOM 695 N N . LEU A 1 85 ? -11.921 0.578 5.724 1.00 93.00 85 LEU A N 1
ATOM 696 C CA . LEU A 1 85 ? -10.904 -0.096 6.529 1.00 93.00 85 LEU A CA 1
ATOM 697 C C . LEU A 1 85 ? -11.524 -1.047 7.563 1.00 93.00 85 LEU A C 1
ATOM 699 O O . LEU A 1 85 ? -10.949 -2.103 7.827 1.00 93.00 85 LEU A O 1
ATOM 703 N N . MET A 1 86 ? -12.681 -0.707 8.137 1.00 90.69 86 MET A N 1
ATOM 704 C CA . MET A 1 86 ? -13.434 -1.598 9.026 1.00 90.69 86 MET A CA 1
ATOM 705 C C . MET A 1 86 ? -13.938 -2.832 8.281 1.00 90.69 86 MET A C 1
ATOM 707 O O . MET A 1 86 ? -13.664 -3.949 8.721 1.00 90.69 86 MET A O 1
ATOM 711 N N . ASP A 1 87 ? -14.592 -2.635 7.135 1.00 92.88 87 ASP A N 1
ATOM 712 C CA . ASP A 1 87 ? -15.192 -3.708 6.331 1.00 92.88 87 ASP A CA 1
ATOM 713 C C . ASP A 1 87 ? -14.144 -4.731 5.865 1.00 92.88 87 ASP A C 1
ATOM 715 O O . ASP A 1 87 ? -14.432 -5.918 5.723 1.00 92.88 87 ASP A O 1
ATOM 719 N N . HIS A 1 88 ? -12.894 -4.289 5.697 1.00 93.44 88 HIS A N 1
ATOM 720 C CA . HIS A 1 88 ? -11.767 -5.132 5.292 1.00 93.44 88 HIS A CA 1
ATOM 721 C C . HIS A 1 88 ? -10.884 -5.594 6.468 1.00 93.44 88 HIS A C 1
ATOM 723 O O . HIS A 1 88 ? -9.780 -6.113 6.264 1.00 93.44 88 HIS A O 1
ATOM 729 N N . GLY A 1 89 ? -11.323 -5.394 7.717 1.00 92.88 89 GLY A N 1
ATOM 730 C CA . GLY A 1 89 ? -10.596 -5.813 8.919 1.00 92.88 89 GLY A CA 1
ATOM 731 C C . GLY A 1 89 ? -9.216 -5.159 9.068 1.00 92.88 89 GLY A C 1
ATOM 732 O O . GLY A 1 89 ? -8.305 -5.739 9.666 1.00 92.88 89 GLY A O 1
ATOM 733 N N . MET A 1 90 ? -9.019 -3.979 8.482 1.00 94.50 90 MET A N 1
ATOM 734 C CA . MET A 1 90 ? -7.776 -3.200 8.504 1.00 94.50 90 MET A CA 1
ATOM 735 C C . MET A 1 90 ? -7.685 -2.261 9.710 1.00 94.50 90 MET A C 1
ATOM 737 O O . MET A 1 90 ? -6.649 -1.627 9.910 1.00 94.50 90 MET A O 1
ATOM 741 N N . LEU A 1 91 ? -8.727 -2.206 10.540 1.00 91.50 91 LEU A N 1
ATOM 742 C CA . LEU A 1 91 ? -8.711 -1.552 11.844 1.00 91.50 91 LEU A CA 1
ATOM 743 C C . LEU A 1 91 ? -8.770 -2.584 12.968 1.00 91.50 91 LEU A C 1
ATOM 745 O O . LEU A 1 91 ? -9.383 -3.642 12.842 1.00 91.50 91 LEU A O 1
ATOM 749 N N . ARG A 1 92 ? -8.119 -2.261 14.083 1.00 88.56 92 ARG A N 1
ATOM 750 C CA . ARG A 1 92 ? -8.211 -2.993 15.346 1.00 88.56 92 ARG A CA 1
ATOM 751 C C . ARG A 1 92 ? -8.659 -2.028 16.437 1.00 88.56 92 ARG A C 1
ATOM 753 O O . ARG A 1 92 ? -8.064 -0.959 16.579 1.00 88.56 92 ARG A O 1
ATOM 760 N N . GLU A 1 93 ? -9.664 -2.418 17.214 1.00 86.38 93 GLU A N 1
ATOM 761 C CA . GLU A 1 93 ? -10.031 -1.692 18.431 1.00 86.38 93 GLU A CA 1
ATOM 762 C C . GLU A 1 93 ? -8.886 -1.723 19.444 1.00 86.38 93 GLU A C 1
ATOM 764 O O . GLU A 1 93 ? -8.238 -2.752 19.668 1.00 86.38 93 GLU A O 1
ATOM 769 N N . VAL A 1 94 ? -8.642 -0.573 20.060 1.00 83.69 94 VAL A N 1
ATOM 770 C CA . VAL A 1 94 ? -7.718 -0.418 21.176 1.00 83.69 94 VAL A CA 1
ATOM 771 C C . VAL A 1 94 ? -8.471 0.196 22.351 1.00 83.69 94 VAL A C 1
ATOM 773 O O . VAL A 1 94 ? -9.160 1.210 22.207 1.00 83.69 94 VAL A O 1
ATOM 776 N N . SER A 1 95 ? -8.371 -0.456 23.509 1.00 73.06 95 SER A N 1
ATOM 777 C CA . SER A 1 95 ? -8.852 0.081 24.781 1.00 73.06 95 SER A CA 1
ATOM 778 C C . SER A 1 95 ? -8.101 1.378 25.078 1.00 73.06 95 SER A C 1
ATOM 780 O O . SER A 1 95 ? -6.885 1.429 24.875 1.00 73.06 95 SER A O 1
ATOM 782 N N . ALA A 1 96 ? -8.832 2.412 25.498 1.00 59.75 96 ALA A N 1
ATOM 783 C CA . ALA A 1 96 ? -8.244 3.659 25.983 1.00 59.75 96 ALA A CA 1
ATOM 784 C C . ALA A 1 96 ? -7.540 3.446 27.329 1.00 59.75 96 ALA A C 1
ATOM 786 O O . ALA A 1 96 ? -8.022 2.582 28.101 1.00 59.75 96 ALA A O 1
#

pLDDT: mean 92.16, std 6.84, range [59.75, 98.06]